Protein AF-K5VMS2-F1 (afdb_monomer)

Organism: Phanerochaete carnosa (strain HHB-10118-sp) (NCBI:txid650164)

Structure (mmCIF, N/CA/C/O backbone):
data_AF-K5VMS2-F1
#
_entry.id   AF-K5VMS2-F1
#
loop_
_atom_site.group_PDB
_atom_site.id
_atom_site.type_symbol
_atom_site.label_atom_id
_atom_site.label_alt_id
_atom_site.label_comp_id
_atom_site.label_asym_id
_atom_site.label_entity_id
_atom_site.label_seq_id
_atom_site.pdbx_PDB_ins_code
_atom_site.Cartn_x
_atom_site.Cartn_y
_atom_site.Cartn_z
_atom_site.occupancy
_atom_site.B_iso_or_equiv
_atom_site.auth_seq_id
_atom_site.auth_comp_id
_atom_site.auth_asym_id
_atom_site.auth_atom_id
_atom_site.pdbx_PDB_model_num
ATOM 1 N N . MET A 1 1 ? -2.490 -12.519 15.729 1.00 55.88 1 MET A N 1
ATOM 2 C CA . MET A 1 1 ? -3.221 -12.129 14.503 1.00 55.88 1 MET A CA 1
ATOM 3 C C . MET A 1 1 ? -3.872 -10.785 14.775 1.00 55.88 1 MET A C 1
ATOM 5 O O . MET A 1 1 ? -4.572 -10.684 15.773 1.00 55.88 1 MET A O 1
ATOM 9 N N . VAL A 1 2 ? -3.591 -9.753 13.978 1.00 69.38 2 VAL A N 1
ATOM 10 C CA . VAL A 1 2 ? -4.282 -8.459 14.115 1.00 69.38 2 VAL A CA 1
ATOM 11 C C . VAL A 1 2 ? -5.552 -8.542 13.27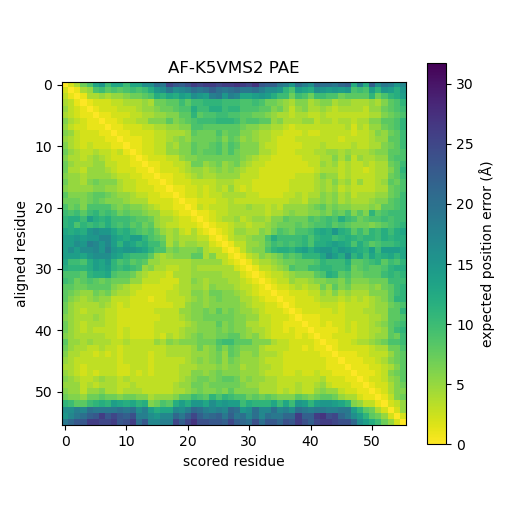6 1.00 69.38 2 VAL A C 1
ATOM 13 O O . VAL A 1 2 ? -5.467 -8.758 12.071 1.00 69.38 2 VAL A O 1
ATOM 16 N N . ASN A 1 3 ? -6.711 -8.435 13.920 1.00 85.19 3 ASN A N 1
ATOM 17 C CA . ASN A 1 3 ? -8.003 -8.393 13.245 1.00 85.19 3 ASN A CA 1
ATOM 18 C C . ASN A 1 3 ? -8.414 -6.923 13.091 1.00 85.19 3 ASN A C 1
ATOM 20 O O . ASN A 1 3 ? -8.547 -6.231 14.098 1.00 85.19 3 ASN A O 1
ATOM 24 N N . VAL A 1 4 ? -8.554 -6.448 11.852 1.00 87.81 4 VAL A N 1
ATOM 25 C CA . VAL A 1 4 ? -8.901 -5.053 11.537 1.00 87.81 4 VAL A CA 1
ATOM 26 C C . VAL A 1 4 ? -10.380 -4.989 11.173 1.00 87.81 4 VAL A C 1
ATOM 28 O O . VAL A 1 4 ? -10.828 -5.728 10.296 1.00 87.81 4 VAL A O 1
ATOM 31 N N . LYS A 1 5 ? -11.134 -4.096 11.817 1.00 92.44 5 LYS A N 1
ATOM 32 C CA . LYS A 1 5 ? -12.555 -3.843 11.519 1.00 92.44 5 LYS A CA 1
ATOM 33 C C . LYS A 1 5 ? -12.804 -2.370 11.200 1.00 92.44 5 LYS A C 1
ATOM 35 O O . LYS A 1 5 ? -11.981 -1.497 11.470 1.00 92.44 5 LYS A O 1
ATOM 40 N N . VAL A 1 6 ? -13.962 -2.095 10.602 1.00 92.31 6 VAL A N 1
ATOM 41 C CA . VAL A 1 6 ? -14.395 -0.728 10.281 1.00 92.31 6 VAL A CA 1
ATOM 42 C C . VAL A 1 6 ? -14.435 0.116 11.559 1.00 92.31 6 VAL A C 1
ATOM 44 O O . VAL A 1 6 ? -14.982 -0.316 12.570 1.00 92.31 6 VAL A O 1
ATOM 47 N N . GLY A 1 7 ? -13.856 1.316 11.496 1.00 91.19 7 GLY A N 1
ATOM 48 C CA . GLY A 1 7 ? -13.747 2.238 12.630 1.00 91.19 7 GLY A CA 1
ATOM 49 C C . GLY A 1 7 ? -12.442 2.123 13.423 1.00 91.19 7 GLY A C 1
ATOM 50 O O . GLY A 1 7 ? -12.154 3.015 14.216 1.00 91.19 7 GLY A O 1
ATOM 51 N N . ASP A 1 8 ? -11.629 1.087 13.192 1.00 92.00 8 ASP A N 1
ATOM 52 C CA . ASP A 1 8 ? -10.315 0.982 13.826 1.00 92.00 8 ASP A CA 1
ATOM 53 C C . ASP A 1 8 ? -9.321 1.997 13.244 1.00 92.00 8 ASP A C 1
ATOM 55 O O . ASP A 1 8 ? -9.312 2.305 12.047 1.00 92.00 8 ASP A O 1
ATOM 59 N N . THR A 1 9 ? -8.412 2.467 14.096 1.00 90.94 9 THR A N 1
ATOM 60 C CA . THR A 1 9 ? -7.236 3.216 13.654 1.00 90.94 9 THR A CA 1
ATOM 61 C C . THR A 1 9 ? -6.307 2.298 12.865 1.00 90.94 9 THR A C 1
ATOM 63 O O . THR A 1 9 ? -6.012 1.180 13.290 1.00 90.94 9 THR A O 1
ATOM 66 N N . VAL A 1 10 ? -5.801 2.786 11.729 1.00 89.25 10 VAL A N 1
ATOM 67 C CA . VAL A 1 10 ? -4.842 2.046 10.901 1.00 89.25 10 VAL A CA 1
ATOM 68 C C . VAL A 1 10 ? -3.587 1.710 11.724 1.00 89.25 10 VAL A C 1
ATOM 70 O O . VAL A 1 10 ? -2.951 2.630 12.249 1.00 89.25 10 VAL A O 1
ATOM 73 N N . PRO A 1 11 ? -3.195 0.426 11.830 1.00 89.31 11 PRO A N 1
ATOM 74 C CA . PRO A 1 11 ? -1.997 0.030 12.561 1.00 89.31 11 PRO A CA 1
ATOM 75 C C . PRO A 1 11 ? -0.714 0.620 11.966 1.00 89.31 11 PRO A C 1
ATOM 77 O O . PRO A 1 11 ? -0.608 0.874 10.762 1.00 89.31 11 PRO A O 1
ATOM 80 N N . THR A 1 12 ? 0.304 0.796 12.805 1.00 90.88 12 THR A N 1
ATOM 81 C CA . THR A 1 12 ? 1.635 1.180 12.335 1.00 90.88 12 THR A CA 1
ATOM 82 C C . THR A 1 12 ? 2.342 -0.024 11.719 1.00 90.88 12 THR A C 1
ATOM 84 O O . THR A 1 12 ? 2.468 -1.081 12.333 1.00 90.88 12 THR A O 1
ATOM 87 N N . GLY A 1 13 ? 2.790 0.128 10.474 1.00 89.19 13 GLY A N 1
ATOM 88 C CA . GLY A 1 13 ? 3.429 -0.939 9.708 1.00 89.19 13 GLY A CA 1
ATOM 89 C C . GLY A 1 13 ? 4.588 -0.420 8.868 1.00 89.19 13 GLY A C 1
ATOM 90 O O . GLY A 1 13 ? 4.660 0.772 8.565 1.00 89.19 13 GLY A O 1
ATOM 91 N N . LYS A 1 14 ? 5.501 -1.326 8.509 1.00 92.56 14 LYS A N 1
ATOM 92 C CA . LYS A 1 14 ? 6.625 -1.072 7.602 1.00 92.56 14 LYS A CA 1
ATOM 93 C C . LYS A 1 14 ? 6.545 -2.045 6.434 1.00 92.56 14 LYS A C 1
ATOM 95 O O . LYS A 1 14 ? 6.470 -3.250 6.655 1.00 92.56 14 LYS A O 1
ATOM 100 N N . PHE A 1 15 ? 6.609 -1.521 5.219 1.00 90.12 15 PHE A N 1
ATOM 101 C CA . PHE A 1 15 ? 6.624 -2.287 3.981 1.00 90.12 15 PHE A CA 1
ATOM 102 C C . PHE A 1 15 ? 7.938 -2.043 3.247 1.00 90.12 15 PHE A C 1
ATOM 104 O O . PHE A 1 15 ? 8.451 -0.921 3.224 1.00 90.12 15 PHE A O 1
ATOM 111 N N . ALA A 1 16 ? 8.490 -3.100 2.660 1.00 91.06 16 ALA A N 1
ATOM 112 C CA . ALA A 1 16 ? 9.517 -2.952 1.642 1.00 91.06 16 ALA A CA 1
ATOM 113 C C . ALA A 1 16 ? 8.822 -2.621 0.317 1.00 91.06 16 ALA A C 1
ATOM 115 O O . ALA A 1 16 ? 7.827 -3.250 -0.044 1.00 91.06 16 ALA A O 1
ATOM 116 N N . THR A 1 17 ? 9.316 -1.616 -0.394 1.00 89.81 17 THR A N 1
ATOM 117 C CA . THR A 1 17 ? 8.757 -1.191 -1.678 1.00 89.81 17 THR A CA 1
ATOM 118 C C . THR A 1 17 ? 9.890 -0.820 -2.614 1.00 89.81 17 THR A C 1
ATOM 120 O O . THR A 1 17 ? 10.805 -0.092 -2.234 1.00 89.81 17 THR A O 1
ATOM 123 N N . VAL A 1 18 ? 9.822 -1.321 -3.841 1.00 89.88 18 VAL A N 1
ATOM 124 C CA . VAL A 1 18 ? 10.649 -0.841 -4.945 1.00 89.88 18 VAL A CA 1
ATOM 125 C C . VAL A 1 18 ? 9.815 0.187 -5.695 1.00 89.88 18 VAL A C 1
ATOM 127 O O . VAL A 1 18 ? 8.734 -0.136 -6.186 1.00 89.88 18 VAL A O 1
ATOM 130 N N . TYR A 1 19 ? 10.278 1.434 -5.725 1.00 88.50 19 TYR A N 1
ATOM 131 C CA . TYR A 1 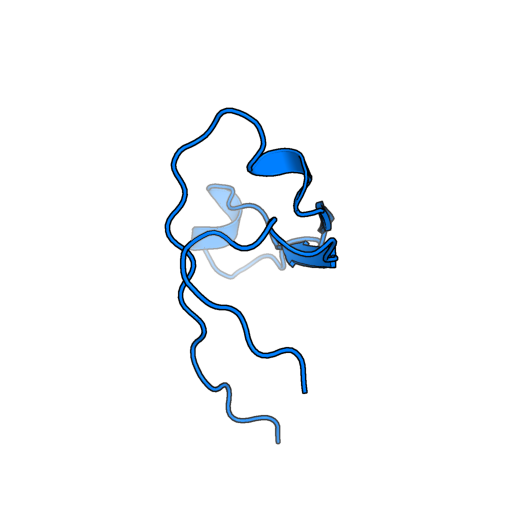19 ? 9.606 2.474 -6.493 1.00 88.50 19 TYR A CA 1
ATOM 132 C C . TYR A 1 19 ? 9.866 2.257 -7.975 1.00 88.50 19 TYR A C 1
ATOM 134 O O . TYR A 1 19 ? 10.997 2.007 -8.386 1.00 88.50 19 TYR A O 1
ATOM 142 N N . TYR A 1 20 ? 8.804 2.357 -8.760 1.00 87.69 20 TYR A N 1
ATOM 143 C CA . TYR A 1 20 ? 8.895 2.264 -10.203 1.00 87.69 20 TYR A CA 1
ATOM 144 C C . TYR A 1 20 ? 9.699 3.440 -10.780 1.00 87.69 20 TYR A C 1
ATOM 146 O O . TYR A 1 20 ? 9.502 4.594 -10.393 1.00 87.69 20 TYR A O 1
ATOM 154 N N . THR A 1 21 ? 10.566 3.128 -11.738 1.00 87.19 21 THR A N 1
ATOM 155 C CA . THR A 1 21 ? 11.265 4.064 -12.621 1.00 87.19 21 THR A CA 1
ATOM 156 C C . THR A 1 21 ? 11.220 3.487 -14.041 1.00 87.19 21 THR A C 1
ATOM 158 O O . THR A 1 21 ? 11.182 2.263 -14.184 1.00 87.19 21 THR A O 1
ATOM 161 N N . PRO A 1 22 ? 11.257 4.313 -15.103 1.00 87.12 22 PRO A N 1
ATOM 162 C CA . PRO A 1 22 ? 11.214 3.818 -16.487 1.00 87.12 22 PRO A CA 1
ATOM 163 C C . PRO A 1 22 ? 12.336 2.823 -16.837 1.00 87.12 22 PRO A C 1
ATOM 165 O O . PRO A 1 22 ? 12.203 1.998 -17.732 1.00 87.12 22 PRO A O 1
ATOM 168 N N . GLU A 1 23 ? 13.453 2.876 -16.116 1.00 80.81 23 GLU A N 1
ATOM 169 C CA . GLU A 1 23 ? 14.604 1.984 -16.293 1.00 80.81 23 GLU A CA 1
ATOM 170 C C . GLU A 1 23 ? 14.301 0.537 -15.865 1.00 80.81 23 GLU A C 1
ATOM 172 O O . GLU A 1 23 ? 14.929 -0.402 -16.358 1.00 80.81 23 GLU A O 1
ATOM 177 N N . LEU A 1 24 ? 13.323 0.346 -14.972 1.00 83.25 24 LEU A N 1
ATOM 178 C CA . LEU A 1 24 ? 12.912 -0.965 -14.462 1.00 83.25 24 LEU A CA 1
ATOM 179 C C . LEU A 1 24 ? 12.038 -1.747 -15.456 1.00 83.25 24 LEU A C 1
ATOM 181 O O . LEU A 1 24 ? 11.989 -2.971 -15.358 1.00 83.25 24 LEU A O 1
ATOM 185 N N . ASP A 1 25 ? 11.414 -1.089 -16.441 1.00 84.31 25 ASP A N 1
ATOM 186 C CA . ASP A 1 25 ? 10.558 -1.751 -17.449 1.00 84.31 25 ASP A CA 1
ATOM 187 C C . ASP A 1 25 ? 11.328 -2.712 -18.355 1.00 84.31 25 ASP A C 1
ATOM 189 O O . ASP A 1 25 ? 10.804 -3.725 -18.819 1.00 84.31 25 ASP A O 1
ATOM 193 N N . SER A 1 26 ? 12.601 -2.403 -18.596 1.00 84.25 26 SER A N 1
ATOM 194 C CA . SER A 1 26 ? 13.509 -3.255 -19.364 1.00 84.25 26 SER A CA 1
ATOM 195 C C . SER A 1 26 ? 13.771 -4.598 -18.663 1.00 84.25 26 SER A C 1
ATOM 197 O O . SER A 1 26 ? 14.231 -5.547 -19.293 1.00 84.25 26 SER A O 1
ATOM 199 N N . HIS A 1 27 ? 13.504 -4.691 -17.352 1.00 80.56 27 HIS A N 1
ATOM 200 C CA . HIS A 1 27 ? 13.894 -5.799 -16.470 1.00 80.56 27 HIS A CA 1
ATOM 201 C C . HIS A 1 27 ? 15.408 -6.097 -16.449 1.00 80.56 27 HIS A C 1
ATOM 203 O O . HIS A 1 27 ? 15.847 -7.045 -15.802 1.00 80.56 27 HIS A O 1
ATOM 209 N N . ALA A 1 28 ? 16.225 -5.276 -17.116 1.00 82.81 28 ALA A N 1
ATOM 210 C CA . ALA A 1 28 ? 17.680 -5.386 -17.140 1.00 82.81 28 ALA A CA 1
ATOM 211 C C . ALA A 1 28 ? 18.355 -4.818 -15.877 1.00 82.81 28 ALA A C 1
ATOM 213 O O . ALA A 1 28 ? 19.557 -4.998 -15.692 1.00 82.81 28 ALA A O 1
ATOM 214 N N . ALA A 1 29 ? 17.599 -4.137 -15.011 1.00 78.25 29 ALA A N 1
ATOM 215 C CA . ALA A 1 29 ? 18.075 -3.577 -13.752 1.00 78.25 29 ALA A 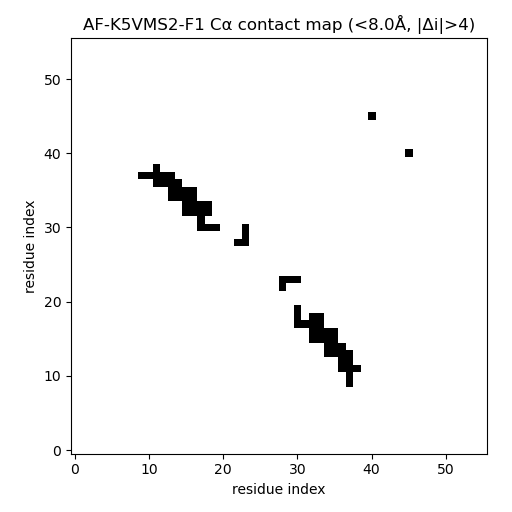CA 1
ATOM 216 C C . ALA A 1 29 ? 17.183 -4.010 -12.582 1.00 78.25 29 ALA A C 1
ATOM 218 O O . ALA A 1 29 ? 15.961 -4.091 -12.704 1.00 78.25 29 ALA A O 1
ATOM 219 N N . CYS A 1 30 ? 17.801 -4.256 -11.425 1.00 81.50 30 CYS A N 1
ATOM 220 C CA . CYS A 1 30 ? 17.095 -4.527 -10.176 1.00 81.50 30 CYS A CA 1
ATOM 221 C C . CYS A 1 30 ? 16.844 -3.216 -9.427 1.00 81.50 30 CYS A C 1
ATOM 223 O O . CYS A 1 30 ? 17.772 -2.442 -9.196 1.00 81.50 30 CYS A O 1
ATOM 225 N N . GLY A 1 31 ? 15.607 -2.982 -8.993 1.00 81.12 31 GLY A N 1
ATOM 226 C CA . GLY A 1 31 ? 15.280 -1.798 -8.202 1.00 81.12 31 GLY A CA 1
ATOM 227 C C . GLY A 1 31 ? 15.723 -1.941 -6.746 1.00 81.12 31 GLY A C 1
ATOM 228 O O . GLY A 1 31 ? 15.592 -3.008 -6.145 1.00 81.12 31 GLY A O 1
ATOM 229 N N . ALA A 1 32 ? 16.244 -0.860 -6.163 1.00 86.25 32 ALA A N 1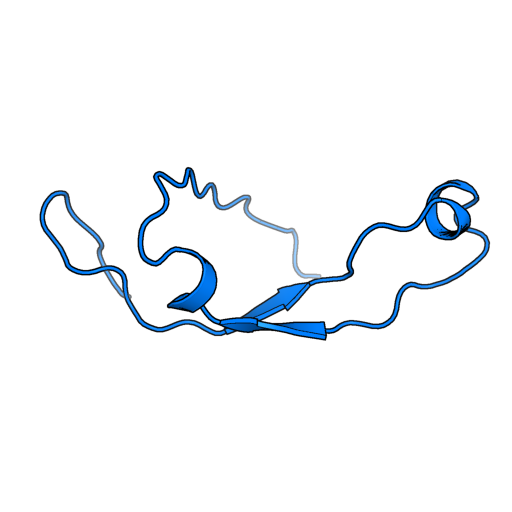
ATOM 230 C CA . ALA A 1 32 ? 16.689 -0.855 -4.775 1.00 86.25 32 ALA A CA 1
ATOM 231 C C . ALA A 1 32 ? 15.484 -0.781 -3.811 1.00 86.25 32 ALA A C 1
ATOM 233 O O . ALA A 1 32 ? 14.679 0.155 -3.900 1.00 86.25 32 ALA A O 1
ATOM 234 N N . PRO A 1 33 ? 15.337 -1.729 -2.867 1.00 87.62 33 PRO A N 1
ATOM 235 C CA . PRO A 1 33 ? 14.218 -1.727 -1.937 1.00 87.62 33 PRO A CA 1
ATOM 236 C C . PRO A 1 33 ? 14.324 -0.562 -0.950 1.00 87.62 33 PRO A C 1
ATOM 238 O O . PRO A 1 33 ? 15.316 -0.392 -0.242 1.00 87.62 33 PRO A O 1
ATOM 241 N N . SER A 1 34 ? 13.250 0.213 -0.868 1.00 89.75 34 SER A N 1
ATOM 242 C CA . SER A 1 34 ? 13.059 1.285 0.102 1.00 89.75 34 SER A CA 1
ATOM 243 C C . SER A 1 34 ? 12.081 0.859 1.194 1.00 89.75 34 SER A C 1
ATOM 245 O O . SER A 1 34 ? 11.269 -0.050 1.012 1.00 89.75 34 SER A O 1
ATOM 247 N N . LYS A 1 35 ? 12.151 1.520 2.353 1.00 92.25 35 LYS A N 1
ATOM 248 C CA . LYS A 1 35 ? 11.218 1.291 3.464 1.00 92.25 35 LYS A CA 1
ATOM 249 C C . LYS A 1 35 ? 10.119 2.345 3.437 1.00 92.25 35 LYS A C 1
ATOM 251 O O . LYS A 1 35 ? 10.412 3.537 3.440 1.00 92.25 35 LYS A O 1
ATOM 256 N N . VAL A 1 36 ? 8.872 1.895 3.476 1.00 91.69 36 VAL A N 1
ATOM 257 C CA . VAL A 1 36 ? 7.680 2.743 3.557 1.00 91.69 36 VAL A CA 1
ATOM 258 C C . VAL A 1 36 ? 6.950 2.441 4.856 1.00 91.69 36 VAL A C 1
ATOM 260 O O . VAL A 1 36 ? 6.791 1.278 5.223 1.00 91.69 36 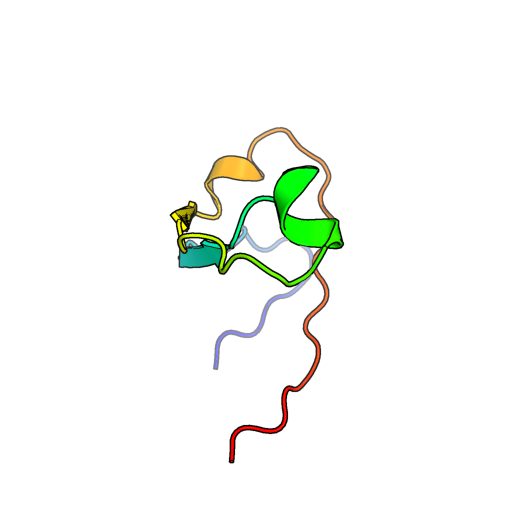VAL A O 1
ATOM 263 N N . THR A 1 37 ? 6.515 3.475 5.570 1.00 92.94 37 THR A N 1
ATOM 264 C CA . THR A 1 37 ? 5.677 3.336 6.766 1.00 92.94 37 THR A CA 1
ATOM 265 C C . THR A 1 37 ? 4.233 3.698 6.452 1.00 92.94 37 THR A C 1
ATOM 267 O O . THR A 1 37 ? 3.963 4.452 5.521 1.00 92.94 37 THR A O 1
ATOM 270 N N . THR A 1 38 ? 3.284 3.213 7.254 1.00 91.81 38 THR A N 1
ATOM 271 C CA . THR A 1 38 ? 1.852 3.539 7.095 1.00 91.81 38 THR A CA 1
ATOM 272 C C . THR A 1 38 ? 1.524 5.029 7.276 1.00 91.81 38 THR A C 1
ATOM 274 O O . THR A 1 38 ? 0.411 5.456 6.976 1.00 91.81 38 THR A O 1
ATOM 277 N N . ASP A 1 39 ? 2.493 5.854 7.687 1.00 91.56 39 ASP A N 1
ATOM 278 C CA . ASP A 1 39 ? 2.363 7.311 7.755 1.00 91.56 39 ASP A CA 1
ATOM 279 C C . ASP A 1 39 ? 2.005 7.947 6.408 1.00 91.56 39 ASP A C 1
ATOM 281 O O . ASP A 1 39 ? 1.331 8.978 6.388 1.00 91.56 39 ASP A O 1
ATOM 285 N N . ILE A 1 40 ? 2.386 7.318 5.288 1.00 91.31 40 ILE A N 1
ATOM 286 C CA . ILE A 1 40 ? 2.064 7.818 3.943 1.00 91.31 40 ILE A CA 1
ATOM 287 C C . ILE A 1 40 ? 0.553 7.864 3.662 1.00 91.31 40 ILE A C 1
ATOM 289 O O . ILE A 1 40 ? 0.124 8.543 2.730 1.00 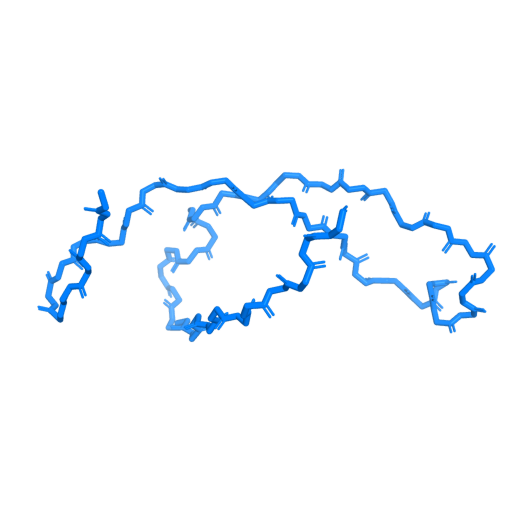91.31 40 ILE A O 1
ATOM 293 N N . PHE A 1 41 ? -0.259 7.155 4.455 1.00 91.94 41 PHE A N 1
ATOM 294 C CA . PHE A 1 41 ? -1.715 7.109 4.312 1.00 91.94 41 PHE A CA 1
ATOM 295 C C . PHE A 1 41 ? -2.421 8.288 4.995 1.00 91.94 41 PHE A C 1
ATOM 297 O O . PHE A 1 41 ? -3.604 8.519 4.747 1.00 91.94 41 PHE A O 1
ATOM 304 N N . LYS A 1 42 ? -1.728 9.053 5.851 1.00 91.19 42 LYS A N 1
ATOM 305 C CA . LYS A 1 42 ? -2.337 10.163 6.599 1.00 91.19 42 LYS A CA 1
ATOM 306 C C . LYS A 1 42 ? -2.893 11.221 5.644 1.00 91.19 42 LYS A C 1
ATOM 308 O O . LYS A 1 42 ? -2.210 11.678 4.732 1.00 91.19 42 LYS A O 1
ATOM 313 N N . GLY A 1 43 ? -4.153 11.599 5.857 1.00 92.38 43 GLY A N 1
ATOM 314 C CA . GLY A 1 43 ? -4.857 12.573 5.016 1.00 92.38 43 GLY A CA 1
ATOM 315 C C . GLY A 1 43 ? -5.240 12.062 3.622 1.00 92.38 43 GLY A C 1
ATOM 316 O O . GLY A 1 43 ? -5.766 12.837 2.826 1.00 92.38 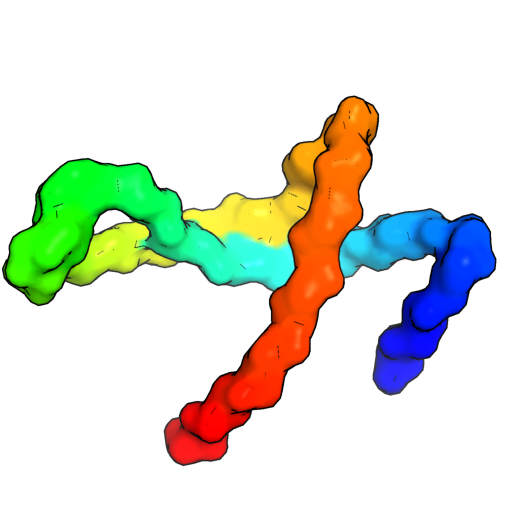43 GLY A O 1
ATOM 317 N N . LYS A 1 44 ? -5.009 10.779 3.309 1.00 94.44 44 LYS A N 1
ATOM 318 C CA . LYS A 1 44 ? -5.372 10.165 2.026 1.00 94.44 44 LYS A CA 1
ATOM 319 C C . LYS A 1 44 ? -6.467 9.119 2.226 1.00 94.44 44 LYS A C 1
ATOM 321 O O . LYS A 1 44 ? -6.478 8.392 3.216 1.00 94.44 44 LYS A O 1
ATOM 326 N N . LYS A 1 45 ? -7.370 9.002 1.249 1.00 94.12 45 LYS A N 1
ATOM 327 C CA . LYS A 1 45 ? -8.214 7.808 1.102 1.00 94.12 45 LYS A CA 1
ATOM 328 C C . LYS A 1 45 ? -7.400 6.762 0.343 1.00 94.12 45 LYS A C 1
ATOM 330 O O . LYS A 1 45 ? -6.969 7.031 -0.774 1.00 94.12 45 LYS A O 1
ATOM 335 N N . VAL A 1 46 ? -7.154 5.611 0.963 1.00 92.69 46 VAL A N 1
ATOM 336 C CA . VAL A 1 46 ? -6.256 4.564 0.447 1.00 92.69 46 VAL A CA 1
ATOM 337 C C . VAL A 1 46 ? -7.000 3.235 0.395 1.00 92.69 46 VAL A C 1
ATOM 339 O O . VAL A 1 46 ? -7.782 2.928 1.291 1.00 92.69 46 VAL A O 1
ATOM 342 N N . VAL A 1 47 ? -6.735 2.444 -0.643 1.00 93.19 47 VAL A N 1
ATOM 343 C CA . VAL A 1 47 ? -7.200 1.059 -0.769 1.00 93.19 47 VAL A CA 1
ATOM 344 C C . VAL A 1 47 ? -5.992 0.143 -0.601 1.00 93.19 47 VAL A C 1
ATOM 346 O O . VAL A 1 47 ? -4.987 0.323 -1.284 1.00 93.19 47 VAL A O 1
ATOM 349 N N . ILE A 1 48 ? -6.082 -0.823 0.315 1.00 90.00 48 ILE A N 1
ATOM 350 C CA . ILE A 1 48 ? -5.029 -1.809 0.580 1.00 90.00 48 ILE A CA 1
ATOM 351 C C . ILE A 1 48 ? -5.614 -3.194 0.322 1.00 90.00 48 ILE A C 1
ATOM 353 O O . ILE A 1 48 ? -6.642 -3.549 0.896 1.00 90.00 48 ILE A O 1
ATOM 357 N N . PHE A 1 49 ? -4.949 -3.978 -0.519 1.00 90.19 49 PHE A N 1
ATOM 358 C CA . PHE A 1 49 ? -5.287 -5.371 -0.792 1.00 90.19 49 PHE A CA 1
ATOM 359 C C . PHE A 1 49 ? -4.061 -6.243 -0.522 1.00 90.19 49 PHE A C 1
ATOM 361 O O . PHE A 1 49 ? -2.939 -5.886 -0.879 1.00 90.19 49 PHE A O 1
ATOM 368 N N . ALA A 1 50 ? -4.274 -7.381 0.136 1.00 88.75 50 ALA A N 1
ATOM 369 C CA . ALA A 1 50 ? -3.234 -8.363 0.402 1.00 88.75 50 ALA A CA 1
ATOM 370 C C . ALA A 1 50 ? -3.428 -9.557 -0.532 1.00 88.75 50 ALA A C 1
ATOM 372 O O . ALA A 1 50 ? -4.514 -10.132 -0.588 1.00 88.75 50 ALA A O 1
ATOM 373 N N . VAL A 1 51 ? -2.372 -9.928 -1.252 1.00 89.94 51 VAL A N 1
ATOM 374 C CA . VAL A 1 51 ? -2.355 -11.110 -2.116 1.00 89.94 51 VAL A CA 1
ATOM 375 C C . VAL A 1 51 ? -1.475 -12.163 -1.446 1.00 89.94 51 VAL A C 1
ATOM 377 O O . VAL A 1 51 ? -0.321 -11.858 -1.136 1.00 89.94 51 VAL A O 1
ATOM 380 N N . PRO A 1 52 ? -1.978 -13.385 -1.194 1.00 89.12 52 PRO A N 1
ATOM 381 C CA . PRO A 1 52 ? -1.144 -14.477 -0.713 1.00 89.12 52 PRO A CA 1
ATOM 382 C C . PRO A 1 52 ? -0.036 -14.771 -1.729 1.00 89.12 52 PRO A C 1
ATOM 384 O O . PRO A 1 52 ? -0.308 -15.169 -2.860 1.00 89.12 52 PRO A O 1
ATOM 387 N N . GLY A 1 53 ? 1.215 -14.550 -1.334 1.00 78.88 53 GLY A N 1
ATOM 388 C CA . GLY A 1 53 ? 2.374 -14.971 -2.113 1.00 78.88 53 GLY A CA 1
ATOM 389 C C . GLY A 1 53 ? 2.730 -16.420 -1.799 1.00 78.88 53 GLY A C 1
ATOM 390 O O . GLY A 1 53 ? 2.668 -16.838 -0.643 1.00 78.88 53 GLY A O 1
ATOM 391 N N . ALA A 1 54 ? 3.142 -17.184 -2.809 1.00 60.38 54 ALA A N 1
ATOM 392 C CA . ALA A 1 54 ? 3.794 -18.466 -2.583 1.00 60.38 54 ALA A CA 1
ATOM 393 C C . ALA A 1 54 ? 5.211 -18.210 -2.047 1.00 60.38 54 ALA A C 1
ATOM 395 O O . ALA A 1 54 ? 6.124 -17.911 -2.811 1.00 60.38 54 ALA A O 1
ATOM 396 N N . SER A 1 55 ? 5.398 -18.292 -0.731 1.00 50.28 55 SER A N 1
ATOM 397 C CA . SER A 1 55 ? 6.733 -18.395 -0.143 1.00 50.28 55 SER A CA 1
ATOM 398 C C . SER A 1 55 ? 7.202 -19.842 -0.293 1.00 50.28 55 SER A C 1
ATOM 400 O O . SER A 1 55 ? 6.675 -20.724 0.389 1.00 50.28 55 SER A O 1
ATOM 402 N N . ARG A 1 56 ? 8.132 -20.087 -1.216 1.00 36.94 56 ARG A N 1
ATOM 403 C CA . ARG A 1 56 ? 8.937 -21.311 -1.236 1.00 36.94 56 ARG A CA 1
ATOM 404 C C . ARG A 1 56 ? 10.247 -21.056 -0.512 1.00 36.94 56 ARG A C 1
ATOM 406 O O . ARG A 1 56 ? 10.768 -19.930 -0.673 1.00 36.94 56 ARG A O 1
#

Solvent-accessible surface area (backbone atoms only — not comparable to full-atom values): 4187 Å² total; per-residue (Å²): 135,90,84,87,59,94,90,62,78,83,72,89,49,79,41,82,43,61,76,88,53,83,69,48,76,74,64,83,49,85,71,71,76,40,84,45,52,52,71,79,46,67,98,53,94,80,88,87,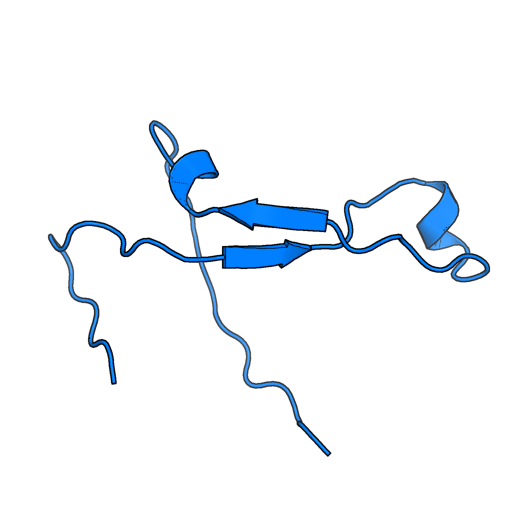83,88,74,91,73,89,84,126

Foldseek 3Di:
DDDDDPPDDDDKDKDWDFDDDPVCVVVPDDGDTDIDIPVVCPPHDDDDDDDDDPDD

Radius of gyration: 14.91 Å; Cα contacts (8 Å, |Δi|>4): 35; chains: 1; bounding box: 32×34×34 Å

Secondary structure (DSSP, 8-state):
-PPP-TTPPPPP-EEEEPPP-GGGTTSSSPPPPEEEEGGGGTTS------------

Nearest PDB structures (foldseek):
  8p15-assembly1_L  TM=2.475E-01  e=7.412E+00  Mus musculus

Sequence (56 aa):
MVNVKVGDTVPTGKFATVYYTPELDSHAACGAPSKVTTDIFKGKKVVIFAVPGASR

pLDDT: mean 85.65, std 10.97, range [36.94, 94.44]

Mean predicted aligned error: 6.4 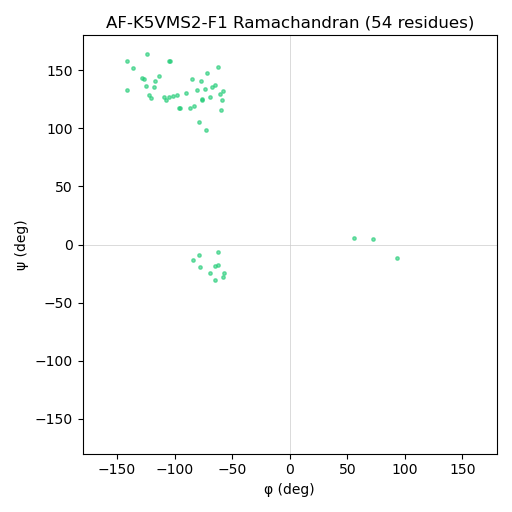Å